Protein AF-A0A059F1R6-F1 (afdb_monomer_lite)

Foldseek 3Di:
DPDPVPDDDDDDDPDPALVSVLVVCLVPPDQADAEEEAPDPSCPPCCVRHVYYDHDHCVPNVPDPPPPDD

Secondary structure (DSSP, 8-state):
--STT--------SS-SHHHHHHHHHHHS-TT-EEEEES-GGGTTGGGTSSEEEEE-TTTTT--TTS---

pLDDT: mean 81.49, std 14.23, range [42.47, 93.69]

Structure (mmCIF, N/CA/C/O backbone):
data_AF-A0A059F1R6-F1
#
_entry.id   AF-A0A059F1R6-F1
#
loop_
_atom_site.group_PDB
_atom_site.id
_atom_site.type_symbol
_atom_site.label_atom_id
_atom_site.label_alt_id
_atom_site.label_comp_id
_atom_site.label_asym_id
_atom_site.label_entity_id
_atom_site.label_seq_id
_atom_site.pdbx_PDB_ins_code
_atom_site.Cartn_x
_atom_site.Cartn_y
_atom_site.Cartn_z
_atom_site.occupancy
_atom_site.B_iso_or_equiv
_atom_site.auth_seq_id
_atom_site.auth_comp_id
_atom_site.auth_asym_id
_atom_site.auth_atom_id
_atom_site.pdbx_PDB_model_num
ATOM 1 N N . GLU A 1 1 ? -11.386 -3.337 -7.646 1.00 66.62 1 GLU A N 1
ATOM 2 C CA . GLU A 1 1 ? -12.121 -4.131 -6.634 1.00 66.62 1 GLU A CA 1
ATOM 3 C C . GLU A 1 1 ? -12.855 -5.281 -7.331 1.00 66.62 1 GLU A C 1
ATOM 5 O O . GLU A 1 1 ? -13.422 -5.039 -8.388 1.00 66.62 1 GLU A O 1
ATOM 10 N N . ARG A 1 2 ? -12.809 -6.518 -6.808 1.00 71.12 2 ARG A N 1
ATOM 11 C CA . ARG A 1 2 ? -13.424 -7.711 -7.446 1.00 71.12 2 ARG A CA 1
ATOM 12 C C . ARG A 1 2 ? -14.851 -8.003 -6.945 1.00 71.12 2 ARG A C 1
ATOM 14 O O . ARG A 1 2 ? -15.272 -9.154 -6.911 1.00 71.12 2 ARG A O 1
ATOM 21 N N . THR A 1 3 ? -15.570 -6.974 -6.514 1.00 78.56 3 THR A N 1
ATOM 22 C CA . THR A 1 3 ? -16.998 -7.051 -6.175 1.00 78.56 3 THR A CA 1
ATOM 23 C C . THR A 1 3 ? -17.838 -6.804 -7.428 1.00 78.56 3 THR A C 1
ATOM 25 O O . THR A 1 3 ? -17.340 -6.294 -8.436 1.00 78.56 3 THR A O 1
ATOM 28 N N . THR A 1 4 ? -19.133 -7.107 -7.361 1.00 79.19 4 THR A N 1
ATOM 29 C CA . THR A 1 4 ? -20.099 -6.773 -8.420 1.00 79.19 4 THR A CA 1
ATOM 30 C C . THR A 1 4 ? -20.158 -5.267 -8.698 1.00 79.19 4 THR A C 1
ATOM 32 O O . THR A 1 4 ? -20.410 -4.859 -9.826 1.00 79.19 4 THR A O 1
ATOM 35 N N . GLU A 1 5 ? -19.883 -4.443 -7.684 1.00 84.69 5 GLU A N 1
ATOM 36 C CA . GLU A 1 5 ? -19.946 -2.981 -7.757 1.00 84.69 5 GLU A CA 1
ATOM 37 C C . GLU A 1 5 ? -18.723 -2.355 -8.442 1.00 84.69 5 GLU A C 1
ATOM 39 O O . GLU A 1 5 ? -18.824 -1.242 -8.950 1.00 84.69 5 GLU A O 1
ATOM 44 N N . ARG A 1 6 ? -17.575 -3.055 -8.467 1.00 84.00 6 ARG A N 1
ATOM 45 C CA . ARG A 1 6 ? -16.319 -2.607 -9.102 1.00 84.00 6 ARG A CA 1
ATOM 46 C C . ARG A 1 6 ? -15.974 -1.149 -8.776 1.00 84.00 6 ARG A C 1
ATOM 48 O O . ARG A 1 6 ? -15.727 -0.341 -9.668 1.00 84.00 6 ARG A O 1
ATOM 55 N N . ARG A 1 7 ? -15.949 -0.808 -7.486 1.00 87.25 7 ARG A N 1
ATOM 56 C CA . ARG A 1 7 ? -15.709 0.567 -7.034 1.00 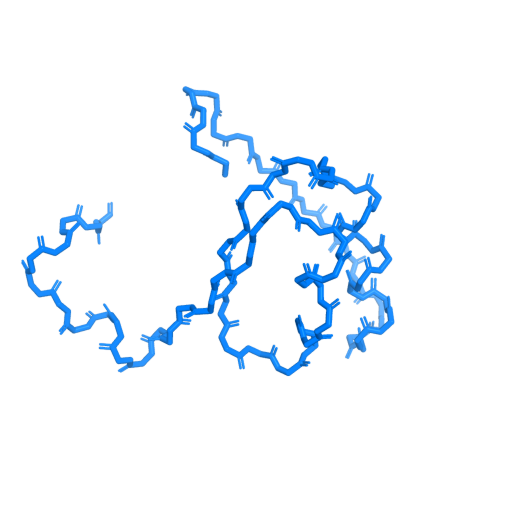87.25 7 ARG A CA 1
ATOM 57 C C . ARG A 1 7 ? -14.333 1.077 -7.475 1.00 87.25 7 ARG A C 1
ATOM 59 O O . ARG A 1 7 ? -13.342 0.339 -7.454 1.00 87.25 7 ARG A O 1
ATOM 66 N N . ILE A 1 8 ? -14.293 2.354 -7.855 1.00 87.81 8 ILE A N 1
ATOM 67 C CA . ILE A 1 8 ? -13.091 3.082 -8.274 1.00 87.81 8 ILE A CA 1
ATOM 68 C C . ILE A 1 8 ? -13.009 4.360 -7.443 1.00 87.81 8 ILE A C 1
ATOM 70 O O . ILE A 1 8 ? -14.013 5.044 -7.252 1.00 87.81 8 ILE A O 1
ATOM 74 N N . PHE A 1 9 ? -11.811 4.691 -6.969 1.00 89.06 9 PHE A N 1
ATOM 75 C CA . PHE A 1 9 ? -11.524 5.974 -6.339 1.00 89.06 9 PHE A CA 1
ATOM 76 C C . PHE A 1 9 ? -10.324 6.620 -7.037 1.00 89.06 9 PHE A C 1
ATOM 78 O O . PHE A 1 9 ? -9.388 5.929 -7.437 1.00 89.06 9 PHE A O 1
ATOM 85 N N . LEU A 1 10 ? -10.365 7.943 -7.200 1.00 90.50 10 LEU A N 1
ATOM 86 C CA . LEU A 1 10 ? -9.278 8.733 -7.771 1.00 90.50 10 LEU A CA 1
ATOM 87 C C . LEU A 1 10 ? -8.895 9.820 -6.773 1.00 90.50 10 LEU A C 1
ATOM 89 O O . LEU A 1 10 ? -9.762 10.502 -6.229 1.00 90.50 10 LEU A O 1
ATOM 93 N N . VAL A 1 11 ? -7.597 9.964 -6.523 1.00 88.62 11 VAL A N 1
ATOM 94 C CA . VAL A 1 11 ? -7.049 10.947 -5.585 1.00 88.62 11 VAL A CA 1
ATOM 95 C C . VAL A 1 11 ? -5.937 11.699 -6.294 1.00 88.62 11 VAL A C 1
ATOM 97 O O . VAL A 1 11 ? -5.042 11.084 -6.874 1.00 88.62 11 VAL A O 1
ATOM 100 N N . GLU A 1 12 ? -5.993 13.027 -6.248 1.00 90.38 12 GLU A N 1
ATOM 101 C CA . GLU A 1 12 ? -4.889 13.863 -6.704 1.00 90.38 12 GLU A CA 1
ATOM 102 C C . GLU A 1 12 ? -3.719 13.748 -5.721 1.00 90.38 12 GLU A C 1
ATOM 104 O O . GLU A 1 12 ? -3.891 13.879 -4.507 1.00 90.38 12 GLU A O 1
ATOM 109 N N . VAL A 1 13 ? -2.519 13.493 -6.245 1.00 87.31 13 VAL A N 1
ATOM 110 C CA . VAL A 1 13 ? -1.310 13.330 -5.436 1.00 87.31 13 VAL A CA 1
ATOM 111 C C . VAL A 1 13 ? -0.290 14.389 -5.829 1.00 87.31 13 VAL A C 1
ATOM 113 O O . VAL A 1 13 ? 0.331 14.306 -6.885 1.00 87.31 13 VAL A O 1
ATOM 116 N N . THR A 1 14 ? -0.066 15.364 -4.947 1.00 85.25 14 THR A N 1
ATOM 117 C CA . THR A 1 14 ? 0.888 16.462 -5.181 1.00 85.25 14 THR A CA 1
ATOM 118 C C . THR A 1 14 ? 2.346 15.991 -5.150 1.00 85.25 14 THR A C 1
ATOM 120 O O . THR A 1 14 ? 3.203 16.557 -5.824 1.00 85.25 14 THR A O 1
ATOM 123 N N . LYS A 1 15 ? 2.654 14.947 -4.366 1.00 87.12 15 LYS A N 1
ATOM 124 C CA . LYS A 1 15 ? 4.000 14.365 -4.239 1.00 87.12 15 LYS A CA 1
ATOM 125 C C . LYS A 1 15 ? 3.968 12.862 -4.489 1.00 87.12 15 LYS A C 1
ATOM 127 O O . LYS A 1 15 ? 3.499 12.090 -3.660 1.00 87.12 15 LYS A O 1
ATOM 132 N N . LYS A 1 16 ? 4.523 12.434 -5.623 1.00 84.00 16 LYS A N 1
ATOM 133 C CA . LYS A 1 16 ? 4.613 11.019 -6.007 1.00 84.00 16 LYS A CA 1
ATOM 134 C C . LYS A 1 16 ? 5.802 10.336 -5.317 1.00 84.00 16 LYS A C 1
ATOM 136 O O . LYS A 1 16 ? 6.826 10.076 -5.943 1.00 84.00 16 LYS A O 1
ATOM 141 N N . ASN A 1 17 ? 5.681 10.075 -4.017 1.00 88.50 17 ASN A N 1
ATOM 142 C CA . ASN A 1 17 ? 6.671 9.327 -3.239 1.00 88.50 17 ASN A CA 1
ATOM 143 C C . ASN A 1 17 ? 6.036 8.123 -2.520 1.00 88.50 17 ASN A C 1
ATOM 145 O O . ASN A 1 17 ? 4.814 8.018 -2.417 1.00 88.50 17 ASN A O 1
ATOM 149 N N . THR A 1 18 ? 6.886 7.208 -2.047 1.00 88.31 18 THR A N 1
ATOM 150 C CA . THR A 1 18 ? 6.474 5.972 -1.364 1.00 88.31 18 THR A CA 1
ATOM 151 C C . THR A 1 18 ? 5.588 6.242 -0.155 1.00 88.31 18 THR A C 1
ATOM 153 O O . THR A 1 18 ? 4.544 5.617 -0.016 1.00 88.31 18 THR A O 1
ATOM 156 N N . GLU A 1 19 ? 5.976 7.194 0.691 1.00 90.31 19 GLU A N 1
ATOM 157 C CA . GLU A 1 19 ? 5.257 7.527 1.923 1.00 90.31 19 GLU A CA 1
ATOM 158 C C . GLU A 1 19 ? 3.824 7.987 1.636 1.00 90.31 19 GLU A C 1
ATOM 160 O O . GLU A 1 19 ? 2.871 7.407 2.148 1.00 90.31 19 GLU A O 1
ATOM 165 N N . THR A 1 20 ? 3.662 8.947 0.722 1.00 90.62 20 THR A N 1
ATOM 166 C CA . THR A 1 20 ? 2.348 9.475 0.327 1.00 90.62 20 THR A CA 1
ATOM 167 C C . THR A 1 20 ? 1.462 8.366 -0.228 1.00 90.62 20 THR A C 1
ATOM 169 O O . THR A 1 20 ? 0.279 8.289 0.096 1.00 90.62 20 THR A O 1
ATOM 172 N N . PHE A 1 21 ? 2.027 7.473 -1.043 1.00 89.00 21 PHE A N 1
ATOM 173 C CA . PHE A 1 21 ? 1.265 6.375 -1.622 1.00 89.00 21 PHE A CA 1
ATOM 174 C C . PHE A 1 21 ? 0.821 5.364 -0.562 1.00 89.00 21 PHE A C 1
ATOM 176 O O . PHE A 1 21 ? -0.343 4.965 -0.545 1.00 89.00 21 PHE A O 1
ATOM 183 N N . GLN A 1 22 ? 1.729 4.984 0.342 1.00 89.50 22 GLN A N 1
ATOM 184 C CA . GLN A 1 22 ? 1.430 4.062 1.434 1.00 89.50 22 GLN A CA 1
ATOM 185 C C . GLN A 1 22 ? 0.355 4.612 2.374 1.00 89.50 22 GLN A C 1
ATOM 187 O O . GLN A 1 22 ? -0.536 3.867 2.773 1.00 89.50 22 GLN A O 1
ATOM 192 N N . GLU A 1 23 ? 0.391 5.905 2.686 1.00 91.25 23 GLU A N 1
ATOM 193 C CA . GLU A 1 23 ? -0.638 6.549 3.507 1.00 91.25 23 GLU A CA 1
ATOM 194 C C . GLU A 1 23 ? -2.014 6.510 2.829 1.00 91.25 23 GLU A C 1
ATOM 196 O O . GLU A 1 23 ? -3.014 6.159 3.459 1.00 91.25 23 GLU A O 1
ATOM 201 N N . ILE A 1 24 ? -2.077 6.797 1.524 1.00 92.25 24 ILE A N 1
ATOM 202 C CA . ILE A 1 24 ? -3.329 6.754 0.759 1.00 92.25 24 ILE A CA 1
ATOM 203 C C . ILE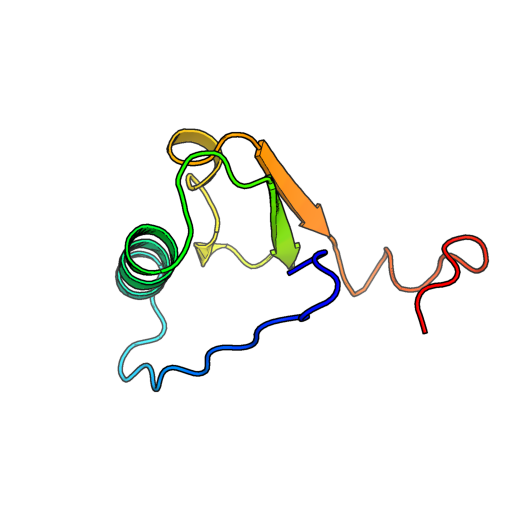 A 1 24 ? -3.909 5.335 0.762 1.00 92.25 24 ILE A C 1
ATOM 205 O O . ILE A 1 24 ? -5.064 5.145 1.143 1.00 92.25 24 ILE A O 1
ATOM 209 N N . ILE A 1 25 ? -3.132 4.316 0.388 1.00 91.12 25 ILE A N 1
ATOM 210 C CA . ILE A 1 25 ? -3.664 2.947 0.307 1.00 91.12 25 ILE A CA 1
ATOM 211 C C . ILE A 1 25 ? -4.095 2.415 1.677 1.00 91.12 25 ILE A C 1
ATOM 213 O O . ILE A 1 25 ? -5.134 1.772 1.761 1.00 91.12 25 ILE A O 1
ATOM 217 N N . LYS A 1 26 ? -3.365 2.719 2.759 1.00 91.25 26 LYS A N 1
ATOM 218 C CA . LYS A 1 26 ? -3.736 2.295 4.121 1.00 91.25 26 LYS A CA 1
ATOM 219 C C . LYS A 1 26 ? -5.019 2.971 4.598 1.00 91.25 26 LYS A C 1
ATOM 221 O O . LYS A 1 26 ? -5.789 2.371 5.339 1.00 91.25 26 LYS A O 1
ATOM 226 N N . LYS A 1 27 ? -5.262 4.211 4.163 1.00 92.69 27 LYS A N 1
ATOM 227 C CA . LYS A 1 27 ? -6.469 4.968 4.504 1.00 92.69 27 LYS A CA 1
ATOM 228 C C . LYS A 1 27 ? -7.716 4.458 3.781 1.00 92.69 27 LYS A C 1
ATOM 230 O O . LYS A 1 27 ? -8.791 4.457 4.375 1.00 92.69 27 LYS A O 1
ATOM 235 N N . TYR A 1 28 ? -7.591 4.071 2.512 1.00 91.19 28 TYR A N 1
ATOM 236 C CA . TYR A 1 28 ? -8.746 3.742 1.666 1.00 91.19 28 TYR A CA 1
ATOM 237 C C . TYR A 1 28 ? -8.979 2.242 1.466 1.00 91.19 28 TYR A C 1
ATOM 239 O O . TYR A 1 28 ? -10.089 1.849 1.111 1.00 91.19 28 TYR A O 1
ATOM 247 N N . ILE A 1 29 ? -7.972 1.397 1.690 1.00 91.06 29 ILE A N 1
ATOM 248 C CA . ILE A 1 29 ? -8.068 -0.050 1.492 1.00 91.06 29 ILE A CA 1
ATOM 249 C C . ILE A 1 29 ? -8.132 -0.741 2.849 1.00 91.06 29 ILE A C 1
ATOM 251 O O . ILE A 1 29 ? -7.347 -0.477 3.756 1.00 91.06 29 ILE A O 1
ATOM 255 N N . HIS A 1 30 ? -9.066 -1.674 2.986 1.00 91.81 30 HIS A N 1
ATOM 256 C CA . HIS A 1 30 ? -9.214 -2.439 4.213 1.00 91.81 30 HIS A CA 1
ATOM 257 C C . HIS A 1 30 ? -8.030 -3.404 4.410 1.00 91.81 30 HIS A C 1
ATOM 259 O O . HIS A 1 30 ? -7.647 -4.102 3.473 1.00 91.81 30 HIS A O 1
ATOM 265 N N . LYS A 1 31 ? -7.498 -3.519 5.633 1.00 92.88 31 LYS A N 1
ATOM 266 C CA . LYS A 1 31 ? -6.344 -4.384 5.970 1.00 92.88 31 LYS A CA 1
ATOM 267 C C . LYS A 1 31 ? -6.488 -5.849 5.531 1.00 92.88 31 LYS A C 1
ATOM 269 O O . LYS A 1 31 ? -5.527 -6.470 5.109 1.00 92.88 31 LYS A O 1
ATOM 274 N N . ASN A 1 32 ? -7.700 -6.403 5.542 1.00 92.38 32 ASN A N 1
ATOM 275 C CA . ASN A 1 32 ? -7.924 -7.795 5.123 1.00 92.38 32 ASN A CA 1
ATOM 276 C C . ASN A 1 32 ? -8.046 -7.966 3.593 1.00 92.38 32 ASN A C 1
ATOM 278 O O . ASN A 1 32 ? -8.506 -9.005 3.130 1.00 92.38 32 ASN A O 1
ATOM 282 N N . SER A 1 33 ? -7.708 -6.944 2.805 1.00 91.06 33 SER A N 1
ATOM 283 C CA . SER A 1 33 ? -7.789 -7.008 1.343 1.00 91.06 33 SER A CA 1
ATOM 284 C C . SER A 1 33 ? -6.597 -7.753 0.748 1.00 91.06 33 SER A C 1
ATOM 286 O O . SER A 1 33 ? -5.482 -7.673 1.259 1.00 91.06 33 SER A O 1
ATOM 288 N N . ILE A 1 34 ? -6.841 -8.421 -0.380 1.00 92.25 34 ILE A N 1
ATOM 289 C CA . I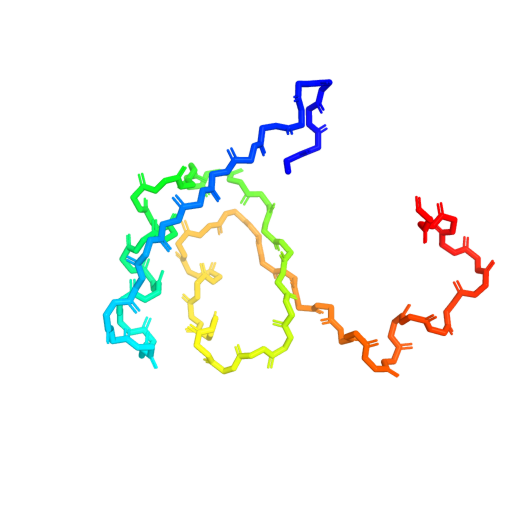LE A 1 34 ? -5.797 -8.946 -1.263 1.00 92.25 34 ILE A CA 1
ATOM 290 C C . ILE A 1 34 ? -5.515 -7.879 -2.319 1.00 92.25 34 ILE A C 1
ATOM 292 O O . ILE A 1 34 ? -6.417 -7.489 -3.066 1.00 92.25 34 ILE A O 1
ATOM 296 N N . ILE A 1 35 ? -4.278 -7.394 -2.364 1.00 91.50 35 ILE A N 1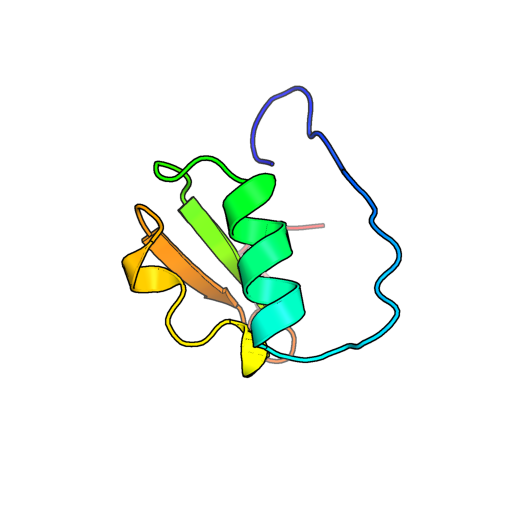
ATOM 297 C CA . ILE A 1 35 ? -3.871 -6.290 -3.230 1.00 91.50 35 ILE A CA 1
ATOM 298 C C . ILE A 1 35 ? -3.054 -6.813 -4.411 1.00 91.50 35 ILE A C 1
ATOM 300 O O . ILE A 1 35 ? -2.106 -7.573 -4.233 1.00 91.50 35 ILE A O 1
ATOM 304 N N . TYR A 1 36 ? -3.391 -6.330 -5.606 1.00 89.94 36 TYR A N 1
ATOM 305 C CA . TYR A 1 36 ? -2.600 -6.499 -6.822 1.00 89.94 36 TYR A CA 1
ATOM 306 C C . TYR A 1 36 ? -2.107 -5.125 -7.274 1.00 89.94 36 TYR A C 1
ATOM 308 O O . TYR A 1 36 ? -2.921 -4.220 -7.466 1.00 89.94 36 TYR A O 1
ATOM 316 N N . THR A 1 37 ? -0.797 -4.960 -7.428 1.00 89.38 37 THR A N 1
ATOM 317 C CA . THR A 1 37 ? -0.188 -3.719 -7.933 1.00 89.38 37 THR A CA 1
ATOM 318 C C . THR A 1 37 ? 0.719 -4.015 -9.111 1.00 89.38 37 THR A C 1
ATOM 320 O O . THR A 1 37 ? 1.151 -5.149 -9.308 1.00 89.38 37 THR A O 1
ATOM 323 N N . ASP A 1 38 ? 1.065 -2.983 -9.868 1.00 85.38 38 ASP A N 1
ATOM 324 C CA . ASP A 1 38 ? 2.201 -3.059 -10.775 1.00 85.38 38 ASP A CA 1
ATOM 325 C C . ASP A 1 38 ? 3.532 -3.145 -9.987 1.00 85.38 38 ASP A C 1
ATOM 327 O O . ASP A 1 38 ? 3.574 -2.912 -8.775 1.00 85.38 38 ASP A O 1
ATOM 331 N N . CYS A 1 39 ? 4.636 -3.493 -10.654 1.00 85.50 39 CYS A N 1
ATOM 332 C CA . CYS A 1 39 ? 5.965 -3.640 -10.037 1.00 85.50 39 CYS A CA 1
ATOM 333 C C . CYS A 1 39 ? 6.645 -2.310 -9.629 1.00 85.50 39 CYS A C 1
ATOM 335 O O . CYS A 1 39 ? 7.878 -2.226 -9.602 1.00 85.50 39 CYS A O 1
ATOM 337 N N . TRP A 1 40 ? 5.898 -1.244 -9.330 1.00 87.69 40 TRP A N 1
ATOM 338 C CA . TRP A 1 40 ? 6.492 0.016 -8.895 1.00 87.69 40 TRP A CA 1
ATOM 339 C C . TRP A 1 40 ? 7.039 -0.060 -7.463 1.00 87.69 40 TRP A C 1
ATOM 341 O O . TRP A 1 40 ? 6.389 -0.501 -6.519 1.00 87.69 40 TRP A O 1
ATOM 351 N N . LYS A 1 41 ? 8.261 0.448 -7.277 1.00 85.69 41 LYS A N 1
ATOM 352 C CA . LYS A 1 41 ? 9.024 0.355 -6.019 1.00 85.69 41 LYS A CA 1
ATOM 353 C C . LYS A 1 41 ? 8.323 0.976 -4.799 1.00 85.69 41 LYS A C 1
ATOM 355 O O . LYS A 1 41 ? 8.652 0.629 -3.667 1.00 85.69 41 LYS A O 1
ATOM 360 N N . ALA A 1 42 ? 7.376 1.892 -5.004 1.00 86.56 42 ALA A N 1
ATOM 361 C CA . ALA A 1 42 ? 6.610 2.511 -3.920 1.00 86.56 42 ALA A CA 1
ATOM 362 C C . ALA A 1 42 ? 5.711 1.514 -3.163 1.00 86.56 42 ALA A C 1
ATOM 364 O O . ALA A 1 42 ? 5.349 1.767 -2.017 1.00 86.56 42 ALA A O 1
ATOM 365 N N . TYR A 1 43 ? 5.383 0.371 -3.768 1.00 87.88 43 TYR A N 1
ATOM 366 C CA . TYR A 1 43 ? 4.586 -0.671 -3.121 1.00 87.88 43 TYR A CA 1
ATOM 367 C C . TYR A 1 43 ? 5.397 -1.571 -2.183 1.00 87.88 43 TYR A C 1
ATOM 369 O O . TYR A 1 43 ? 4.821 -2.405 -1.496 1.00 87.88 43 TYR A O 1
ATOM 377 N N . ASN A 1 44 ? 6.720 -1.416 -2.106 1.00 86.06 44 ASN A N 1
ATOM 378 C CA . ASN A 1 44 ? 7.536 -2.252 -1.228 1.00 86.06 44 ASN A CA 1
ATOM 379 C C . ASN A 1 44 ? 7.139 -2.065 0.247 1.00 86.06 44 ASN A C 1
ATOM 381 O O . ASN A 1 44 ? 7.121 -0.939 0.748 1.00 86.06 44 ASN A O 1
ATOM 385 N N . GLY A 1 45 ? 6.872 -3.170 0.947 1.00 84.56 45 GLY A N 1
ATOM 386 C CA . GLY A 1 45 ? 6.566 -3.194 2.378 1.00 84.56 45 GLY A CA 1
ATOM 387 C C . GLY A 1 45 ? 5.076 -3.141 2.722 1.00 84.56 45 GLY A C 1
ATOM 388 O O . GLY A 1 45 ? 4.735 -3.219 3.903 1.00 84.56 45 GLY A O 1
ATOM 389 N N . ILE A 1 46 ? 4.181 -3.031 1.733 1.00 88.38 46 ILE A N 1
ATOM 390 C CA . ILE A 1 46 ? 2.727 -3.020 1.976 1.00 88.38 46 ILE A CA 1
ATOM 391 C C . ILE A 1 46 ? 2.189 -4.409 2.346 1.00 88.38 46 ILE A C 1
ATOM 393 O O . ILE A 1 46 ? 1.156 -4.508 3.004 1.00 88.38 46 ILE A O 1
ATOM 397 N N . ASP A 1 47 ? 2.922 -5.465 1.995 1.00 85.31 47 ASP A N 1
ATOM 398 C CA . ASP A 1 47 ? 2.692 -6.854 2.401 1.00 85.31 47 ASP A CA 1
ATOM 399 C C . ASP A 1 47 ? 2.600 -7.031 3.927 1.00 85.31 47 ASP A C 1
ATOM 401 O O . ASP A 1 47 ? 1.887 -7.907 4.399 1.00 85.31 47 ASP A O 1
ATOM 405 N N . ASN A 1 48 ? 3.232 -6.146 4.707 1.00 88.19 48 ASN A N 1
ATOM 406 C CA . ASN A 1 48 ? 3.167 -6.171 6.173 1.00 88.19 48 ASN A CA 1
ATOM 407 C C . ASN A 1 48 ? 1.854 -5.607 6.738 1.00 88.19 48 ASN A C 1
ATOM 409 O O . ASN A 1 48 ? 1.569 -5.772 7.923 1.00 88.19 48 ASN A O 1
ATOM 413 N N . TYR A 1 49 ? 1.081 -4.882 5.926 1.00 90.38 49 TYR A N 1
ATOM 414 C CA . TYR A 1 49 ? -0.137 -4.199 6.365 1.00 90.38 49 TYR A CA 1
ATOM 415 C C . TYR A 1 49 ? -1.419 -4.874 5.863 1.00 90.38 49 TYR A C 1
ATOM 417 O O . TYR A 1 49 ? -2.466 -4.759 6.503 1.00 90.38 49 TYR A O 1
ATOM 425 N N . PHE A 1 50 ? -1.347 -5.570 4.726 1.00 93.69 50 PHE A N 1
ATOM 426 C CA . PHE A 1 50 ? -2.498 -6.200 4.083 1.00 93.69 50 PHE A CA 1
ATOM 427 C C . PHE A 1 50 ? -2.446 -7.728 4.161 1.00 93.69 50 PHE A C 1
ATOM 429 O O . PHE A 1 50 ? -1.385 -8.310 4.346 1.00 93.69 50 PHE A O 1
ATOM 436 N N . ALA A 1 51 ? -3.592 -8.392 3.992 1.00 91.88 51 ALA A N 1
ATOM 437 C CA . ALA A 1 51 ? -3.672 -9.853 4.063 1.00 91.88 51 ALA A CA 1
ATOM 438 C C . ALA A 1 51 ? -2.795 -10.557 3.014 1.00 91.88 51 ALA A C 1
ATOM 440 O O . ALA A 1 51 ? -2.240 -11.617 3.293 1.00 91.88 51 ALA A O 1
ATOM 441 N N . ALA A 1 52 ? -2.687 -9.981 1.814 1.00 90.75 52 ALA A N 1
ATOM 442 C CA . ALA A 1 52 ? -1.760 -10.431 0.785 1.00 90.75 52 ALA A CA 1
ATOM 443 C C . ALA A 1 52 ? -1.462 -9.307 -0.213 1.00 90.75 52 ALA A C 1
ATOM 445 O O . ALA A 1 52 ? -2.325 -8.474 -0.511 1.00 90.75 52 ALA A O 1
ATOM 446 N N . HIS A 1 53 ? -0.253 -9.328 -0.773 1.00 92.00 53 HIS A N 1
ATOM 447 C CA . HIS A 1 53 ? 0.179 -8.421 -1.830 1.00 92.00 53 HIS A CA 1
ATOM 448 C C . HIS A 1 53 ? 0.861 -9.200 -2.956 1.00 92.00 53 HIS A C 1
ATOM 450 O O . HIS A 1 53 ? 1.795 -9.963 -2.719 1.00 92.00 53 HIS A O 1
ATOM 456 N N . TYR A 1 54 ? 0.389 -8.986 -4.182 1.00 89.69 54 TYR A N 1
ATOM 457 C CA . TYR A 1 54 ? 0.956 -9.548 -5.401 1.00 89.69 54 TYR A CA 1
ATOM 458 C C . TYR A 1 54 ? 1.353 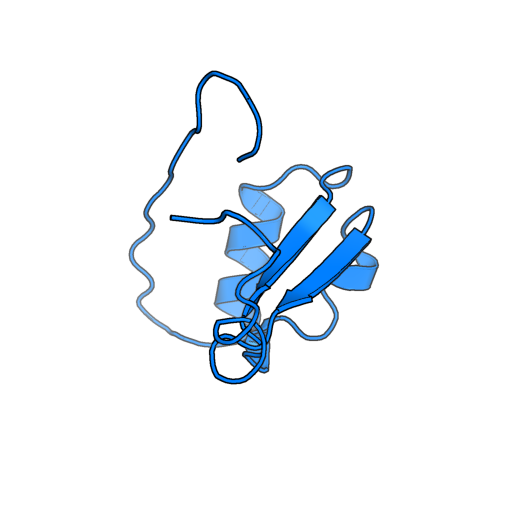-8.421 -6.352 1.00 89.69 54 TYR A C 1
ATOM 460 O O . TYR A 1 54 ? 0.582 -7.492 -6.599 1.00 89.69 54 TYR A O 1
ATOM 468 N N . SER A 1 55 ? 2.559 -8.518 -6.903 1.00 87.75 55 SER A N 1
ATOM 469 C CA . SER A 1 55 ? 3.018 -7.621 -7.963 1.00 87.75 55 SER A CA 1
ATOM 470 C C . SER A 1 55 ? 2.830 -8.299 -9.313 1.00 87.75 55 SER A C 1
ATOM 472 O O . SER A 1 55 ? 3.350 -9.392 -9.525 1.00 87.75 55 SER A O 1
ATOM 474 N N . ILE A 1 56 ? 2.109 -7.646 -10.216 1.00 83.50 56 ILE A N 1
ATOM 475 C CA . ILE A 1 56 ? 1.927 -8.074 -11.603 1.00 83.50 56 ILE A CA 1
ATOM 476 C C . ILE A 1 56 ? 2.879 -7.238 -12.451 1.00 83.50 56 ILE A C 1
ATOM 478 O O . ILE A 1 56 ? 2.897 -6.011 -12.330 1.00 83.50 56 ILE A O 1
ATOM 482 N N . ASN A 1 57 ? 3.683 -7.872 -13.306 1.00 78.81 57 ASN A N 1
ATOM 483 C CA . ASN A 1 57 ? 4.549 -7.126 -14.209 1.00 78.81 57 ASN A CA 1
ATOM 484 C C . ASN A 1 57 ? 3.801 -6.857 -15.521 1.00 78.81 57 ASN A C 1
ATOM 486 O O . ASN A 1 57 ? 3.749 -7.754 -16.360 1.00 78.81 57 ASN A O 1
ATOM 490 N N . PRO A 1 58 ? 3.287 -5.639 -15.770 1.00 67.88 58 PRO A N 1
ATOM 491 C CA . PRO A 1 58 ? 2.510 -5.354 -16.975 1.00 67.88 58 PRO A CA 1
ATOM 492 C C . PRO A 1 58 ? 3.292 -5.564 -18.280 1.00 67.88 58 PRO A C 1
ATOM 494 O O . PRO A 1 58 ? 2.683 -5.689 -19.330 1.00 67.88 58 PRO A O 1
ATOM 497 N N . SER A 1 59 ? 4.627 -5.632 -18.260 1.00 70.38 59 SER A N 1
ATOM 498 C CA . SER A 1 59 ? 5.413 -5.950 -19.462 1.00 70.38 59 SER A CA 1
ATOM 499 C C . SER A 1 59 ? 5.594 -7.449 -19.715 1.00 70.38 59 SER A C 1
ATOM 501 O O . SER A 1 59 ? 5.980 -7.819 -20.818 1.00 70.38 59 SER A O 1
ATOM 503 N N . LYS A 1 60 ? 5.368 -8.309 -18.713 1.00 62.62 60 LYS A N 1
ATOM 504 C CA . LYS A 1 60 ? 5.547 -9.769 -18.825 1.00 62.62 60 LYS A CA 1
ATOM 505 C C . LYS A 1 60 ? 4.229 -10.535 -18.704 1.00 62.62 60 LYS A C 1
ATOM 507 O O . LYS A 1 60 ? 4.011 -11.448 -19.481 1.00 62.62 60 LYS A O 1
ATOM 512 N N . ASP A 1 61 ? 3.350 -10.129 -17.791 1.00 59.66 61 ASP A N 1
ATOM 513 C CA . ASP A 1 61 ? 2.031 -10.740 -17.563 1.00 59.66 61 ASP A CA 1
ATOM 514 C C . ASP A 1 61 ? 0.986 -10.351 -18.615 1.00 59.66 61 ASP A C 1
ATOM 516 O O . ASP A 1 61 ? -0.036 -11.013 -18.740 1.00 59.66 61 ASP A O 1
ATOM 520 N N . PHE A 1 62 ? 1.213 -9.283 -19.388 1.00 54.62 62 PHE A N 1
ATOM 521 C CA . PHE A 1 62 ? 0.290 -8.883 -20.460 1.00 54.62 62 PHE A CA 1
ATOM 522 C C . PHE A 1 62 ? 0.425 -9.760 -21.717 1.00 54.62 62 PHE A C 1
ATOM 524 O O . PHE A 1 62 ? -0.351 -9.631 -22.658 1.00 54.62 62 PHE A O 1
ATOM 531 N N . VAL A 1 63 ? 1.410 -10.663 -21.728 1.00 53.00 63 VAL A N 1
ATOM 532 C CA . VAL A 1 63 ? 1.638 -11.658 -22.779 1.00 53.00 63 VAL A CA 1
ATOM 533 C C . VAL A 1 63 ? 1.306 -13.043 -22.222 1.00 53.00 63 VAL A C 1
ATOM 535 O O . VAL A 1 63 ? 2.134 -13.944 -22.237 1.00 53.00 63 VAL A O 1
ATOM 538 N N . ASP A 1 64 ? 0.102 -13.208 -21.683 1.00 49.16 64 ASP A N 1
ATOM 539 C CA . ASP A 1 64 ? -0.451 -14.535 -21.424 1.00 49.16 64 ASP A CA 1
ATOM 540 C C . ASP A 1 64 ? -1.834 -14.633 -22.077 1.00 49.16 64 ASP A C 1
ATOM 542 O O . ASP A 1 64 ? -2.838 -14.112 -21.590 1.00 49.16 64 ASP A O 1
ATOM 546 N N . GLU A 1 65 ? -1.855 -15.285 -23.241 1.00 52.72 65 GLU A N 1
ATOM 547 C CA . GLU A 1 65 ? -3.036 -15.559 -24.071 1.00 52.72 65 GLU A CA 1
ATOM 548 C C . GLU A 1 65 ? -4.091 -16.425 -23.341 1.00 52.72 65 GLU A C 1
ATOM 550 O O . GLU A 1 65 ? -5.201 -16.597 -23.839 1.00 52.72 65 GLU A O 1
ATOM 555 N N . PHE A 1 66 ? -3.799 -16.928 -22.132 1.00 50.28 66 PHE A N 1
ATOM 556 C CA . PHE A 1 66 ? -4.692 -17.794 -21.360 1.00 50.28 66 PHE A CA 1
ATOM 557 C C . PHE A 1 66 ? -5.447 -17.099 -20.217 1.00 50.28 66 PHE A C 1
ATOM 559 O O . PHE A 1 66 ? -6.424 -17.663 -19.720 1.00 50.28 66 PHE A O 1
ATOM 566 N N . ALA A 1 67 ? -5.074 -15.885 -19.800 1.00 51.91 67 ALA A N 1
ATOM 567 C CA . ALA A 1 67 ? -5.671 -15.275 -18.605 1.00 51.91 67 ALA A CA 1
ATOM 568 C C . ALA A 1 67 ? -7.035 -14.588 -18.830 1.00 51.91 67 ALA A C 1
ATOM 570 O O . ALA A 1 67 ? -7.699 -14.236 -17.854 1.00 51.91 67 ALA A O 1
ATOM 571 N N . GLY A 1 68 ? -7.484 -14.402 -20.078 1.00 42.47 68 GLY A N 1
ATOM 572 C CA . GLY A 1 68 ? -8.832 -13.895 -20.379 1.00 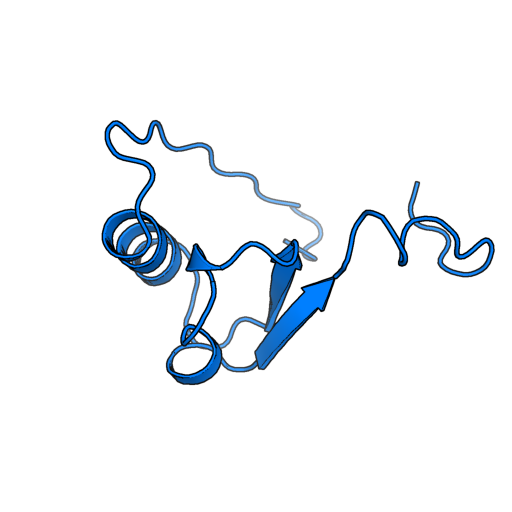42.47 68 GLY A CA 1
ATOM 573 C C . GLY A 1 68 ? -9.173 -12.547 -19.729 1.00 42.47 68 GLY A C 1
ATOM 574 O O . GLY A 1 68 ? -10.341 -12.283 -19.441 1.00 42.47 68 GLY A O 1
ATOM 575 N N . ILE A 1 69 ? -8.171 -11.704 -19.464 1.00 46.34 69 ILE A N 1
ATOM 576 C CA . ILE A 1 69 ? -8.384 -10.337 -18.988 1.00 46.34 69 ILE A CA 1
ATOM 577 C C . ILE A 1 69 ? -8.312 -9.410 -20.203 1.00 46.34 69 ILE A C 1
ATOM 579 O O . ILE A 1 69 ? -7.229 -9.041 -20.651 1.00 46.34 69 ILE A O 1
ATOM 583 N N . HIS A 1 70 ? -9.490 -9.070 -20.726 1.00 43.91 70 HIS A N 1
ATOM 584 C CA . HIS A 1 70 ? -9.729 -7.898 -21.564 1.00 43.91 70 HIS A CA 1
ATOM 585 C C . HIS A 1 70 ? -10.616 -6.921 -20.788 1.00 43.91 70 HIS A C 1
ATOM 587 O O . HIS A 1 70 ? -11.578 -7.398 -20.137 1.00 43.91 70 HIS A O 1
#

InterPro domains:
  IPR024445 ISXO2-like transposase domain [PF12762] (4-61)
  IPR053164 IS1016-like transposase [PTHR47163] (1-70)

Sequence (70 aa):
ERTTERRIFLVEVTKKNTETFQEIIKKYIHKNSIIYTDCWKAYNGIDNYFAAHYSINPSKDFVDEFAGIH

Radius of gyration: 13.48 Å; chains: 1; bounding box: 29×34×30 Å

Organism: NCBI:txid1288291